Protein AF-A0A2G4G2I2-F1 (afdb_monomer_lite)

Radius of gyration: 11.48 Å; chains: 1; bounding box: 26×13×28 Å

Foldseek 3Di:
DQDPPPRDDDWDFDDWDADPVNPDIDTDIAHPPPRRD

pLDDT: mean 91.34, std 5.03, range [76.62, 96.38]

Secondary structure (DSSP, 8-state):
---TTT--S-EEEEEEEE-TTSS-EEEEEEETTT---

Sequence (37 aa):
MQCPSCQHTDSRVLESRAADSGRSVRRRRECLNCEFR

Structure (mmCIF, N/CA/C/O backbone):
data_AF-A0A2G4G2I2-F1
#
_entry.id   AF-A0A2G4G2I2-F1
#
loop_
_atom_site.group_PDB
_atom_site.id
_atom_site.type_symbol
_atom_site.label_atom_id
_atom_site.label_alt_id
_atom_site.label_comp_id
_atom_site.label_asym_id
_atom_site.label_entity_id
_atom_site.label_seq_id
_atom_site.pdbx_PDB_ins_code
_atom_site.Cartn_x
_atom_site.Cartn_y
_atom_site.Cartn_z
_atom_site.occupancy
_atom_site.B_iso_or_equiv
_atom_site.auth_seq_id
_atom_site.auth_comp_id
_atom_site.auth_asym_id
_atom_site.auth_atom_id
_atom_site.pdbx_PDB_model_num
ATOM 1 N N . MET A 1 1 ? -5.124 -0.704 -5.364 1.00 81.69 1 MET A N 1
ATOM 2 C CA . MET A 1 1 ? -4.780 -2.139 -5.229 1.00 81.69 1 MET A CA 1
ATOM 3 C C . MET A 1 1 ? -5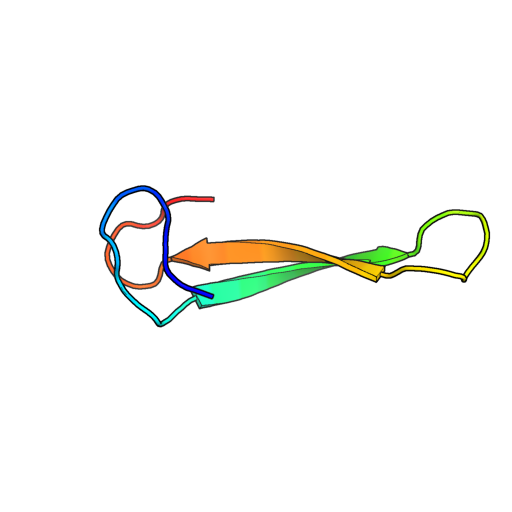.350 -2.540 -3.900 1.00 81.69 1 MET A C 1
ATOM 5 O O . MET A 1 1 ? -4.977 -1.921 -2.914 1.00 81.69 1 MET A O 1
ATOM 9 N N . GLN A 1 2 ? -6.294 -3.468 -3.889 1.00 89.62 2 GLN A N 1
ATOM 10 C CA . GLN A 1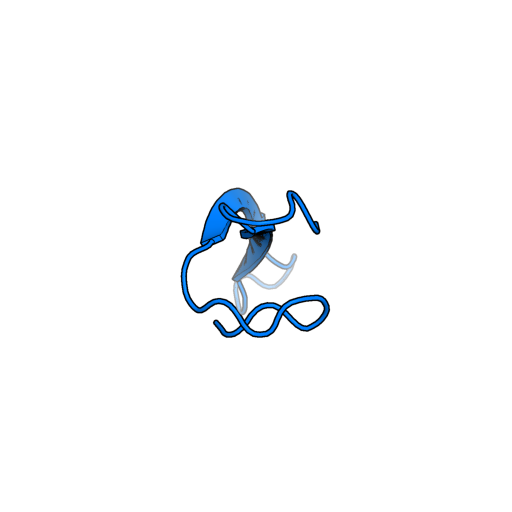 2 ? -6.919 -3.878 -2.645 1.00 89.62 2 GLN A CA 1
ATOM 11 C C . GLN A 1 2 ? -5.888 -4.618 -1.782 1.00 89.62 2 GLN A C 1
ATOM 13 O O . GLN A 1 2 ? -5.165 -5.479 -2.287 1.00 89.62 2 GLN A O 1
ATOM 18 N N . CYS A 1 3 ? -5.761 -4.231 -0.515 1.00 93.50 3 CYS A N 1
ATOM 19 C CA . CYS A 1 3 ? -4.856 -4.874 0.424 1.00 93.50 3 CYS A 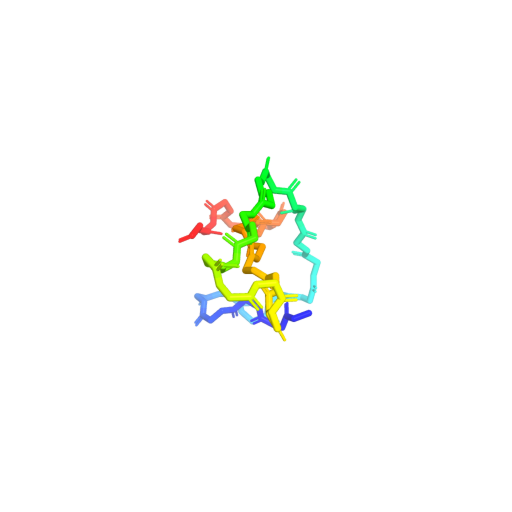CA 1
ATOM 20 C C . CYS A 1 3 ? -5.283 -6.339 0.610 1.00 93.50 3 CYS A C 1
ATOM 22 O O . CYS A 1 3 ? -6.441 -6.578 0.948 1.00 93.50 3 CYS A O 1
ATOM 24 N N . PRO A 1 4 ? -4.386 -7.323 0.445 1.00 93.50 4 PRO A N 1
ATOM 25 C CA . PRO A 1 4 ? -4.749 -8.732 0.594 1.00 93.50 4 PRO A CA 1
ATOM 26 C C 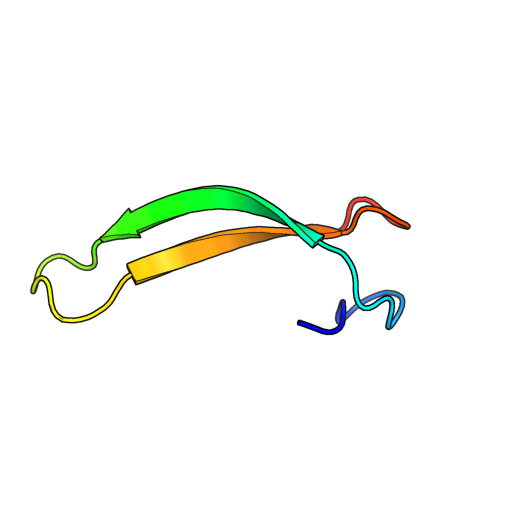. PRO A 1 4 ? -5.053 -9.128 2.048 1.00 93.50 4 PRO A C 1
ATOM 28 O O . PRO A 1 4 ? -5.696 -10.146 2.268 1.00 93.50 4 PRO A O 1
ATOM 31 N N . SER A 1 5 ? -4.608 -8.336 3.031 1.00 95.75 5 SER A N 1
ATOM 32 C CA . SER A 1 5 ? -4.825 -8.608 4.457 1.00 95.75 5 SER A CA 1
ATOM 33 C C . SER A 1 5 ? -6.167 -8.058 4.957 1.00 95.75 5 SER A C 1
ATOM 35 O O . SER A 1 5 ? -6.981 -8.796 5.501 1.00 95.75 5 SER A O 1
ATOM 37 N N . CYS A 1 6 ? -6.437 -6.768 4.730 1.00 94.81 6 CYS A N 1
ATOM 38 C CA . CYS A 1 6 ? -7.617 -6.089 5.285 1.00 94.81 6 CYS A CA 1
ATOM 39 C C . CYS A 1 6 ? -8.629 -5.608 4.237 1.00 94.81 6 CYS A C 1
ATOM 41 O O . CYS A 1 6 ? -9.595 -4.936 4.582 1.00 94.81 6 CYS A O 1
ATOM 43 N N . GLN A 1 7 ? -8.396 -5.894 2.954 1.00 94.38 7 GLN A N 1
ATOM 44 C CA . GLN A 1 7 ? -9.261 -5.512 1.830 1.00 94.38 7 GLN A CA 1
ATOM 45 C C . GLN A 1 7 ? -9.453 -3.996 1.619 1.00 94.38 7 GLN A C 1
ATOM 47 O O . GLN A 1 7 ? -10.268 -3.579 0.796 1.00 94.38 7 GLN A O 1
ATOM 52 N N . HIS A 1 8 ? -8.664 -3.157 2.293 1.00 95.19 8 HIS A N 1
ATOM 53 C CA . HIS A 1 8 ? -8.671 -1.707 2.114 1.00 95.19 8 HIS A CA 1
ATOM 54 C C . HIS A 1 8 ? -8.028 -1.295 0.780 1.00 95.19 8 HIS A C 1
ATOM 56 O O . HIS A 1 8 ? -7.074 -1.921 0.316 1.00 95.19 8 HIS A O 1
ATOM 62 N N . THR A 1 9 ? -8.534 -0.245 0.140 1.00 94.69 9 THR A N 1
ATOM 63 C CA . THR A 1 9 ? -8.115 0.160 -1.213 1.00 94.69 9 THR A CA 1
ATOM 64 C C . THR A 1 9 ? -6.906 1.088 -1.250 1.00 94.69 9 THR A C 1
ATOM 66 O O . THR A 1 9 ? -6.212 1.122 -2.278 1.00 94.69 9 THR A O 1
ATOM 69 N N . ASP A 1 10 ? -6.613 1.777 -0.145 1.00 93.94 10 ASP A N 1
ATOM 70 C CA . ASP A 1 10 ? -5.519 2.739 -0.088 1.00 93.94 10 ASP A CA 1
ATOM 71 C C . ASP A 1 10 ? -4.202 2.106 0.358 1.00 93.94 10 ASP A C 1
ATOM 73 O O . ASP A 1 10 ? -4.095 1.344 1.326 1.00 93.94 10 ASP A O 1
ATOM 77 N N . SER A 1 11 ? -3.159 2.443 -0.395 1.00 94.75 11 SER A N 1
ATOM 78 C CA . SER A 1 11 ? -1.793 2.002 -0.147 1.00 94.75 11 SER A CA 1
ATOM 79 C C . SER A 1 11 ? -0.804 3.056 -0.630 1.00 94.75 11 SER A C 1
ATOM 81 O O . SER A 1 11 ? -1.007 3.689 -1.669 1.00 94.75 11 SER A O 1
ATOM 83 N N . ARG A 1 12 ? 0.295 3.226 0.104 1.00 93.44 12 ARG A N 1
ATOM 84 C CA . ARG A 1 12 ? 1.402 4.115 -0.253 1.00 93.44 12 ARG A CA 1
ATOM 85 C C . ARG A 1 12 ? 2.495 3.326 -0.958 1.00 93.44 12 ARG A C 1
ATOM 87 O O . ARG A 1 12 ? 2.790 2.195 -0.590 1.00 93.44 12 ARG A O 1
ATOM 94 N N . VAL A 1 13 ? 3.108 3.914 -1.982 1.00 94.00 13 VAL A N 1
ATOM 95 C CA . VAL A 1 13 ? 4.293 3.336 -2.632 1.00 94.00 13 VAL A CA 1
ATOM 96 C C . VAL A 1 13 ? 5.521 3.667 -1.791 1.00 94.00 13 VAL A C 1
ATOM 98 O O . VAL A 1 13 ? 5.779 4.836 -1.526 1.00 94.00 13 VAL A O 1
ATOM 101 N N . LEU A 1 14 ? 6.271 2.643 -1.396 1.00 93.19 14 LEU A N 1
ATOM 102 C CA . LEU A 1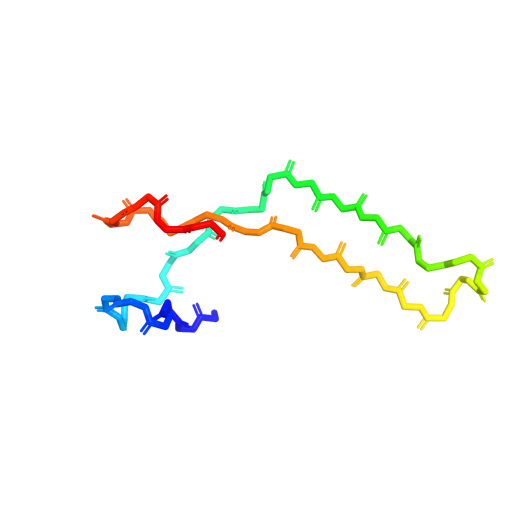 14 ? 7.497 2.788 -0.612 1.00 93.19 14 LEU A CA 1
ATOM 103 C C . LEU A 1 14 ? 8.742 2.821 -1.494 1.00 93.19 14 LEU A C 1
ATOM 105 O O . LEU A 1 14 ? 9.640 3.624 -1.282 1.00 93.19 14 LEU A O 1
ATOM 109 N N . GLU A 1 15 ? 8.806 1.929 -2.479 1.00 93.38 15 GLU A N 1
ATOM 110 C CA . GLU A 1 15 ? 9.989 1.760 -3.317 1.00 93.38 15 GLU A CA 1
ATOM 111 C C . GLU A 1 15 ? 9.571 1.321 -4.719 1.00 93.38 15 GLU A C 1
ATOM 113 O O . GLU A 1 15 ? 8.647 0.519 -4.880 1.00 93.38 15 GLU A O 1
ATOM 118 N N . SER A 1 16 ? 10.253 1.836 -5.739 1.00 92.19 16 SER A N 1
ATOM 119 C CA . SER A 1 16 ? 10.086 1.405 -7.127 1.00 92.19 16 SER A CA 1
ATOM 120 C C . SER A 1 16 ? 11.394 0.802 -7.621 1.00 92.19 16 SER A C 1
ATOM 122 O O . SER A 1 16 ? 12.431 1.451 -7.555 1.00 92.19 16 SER A O 1
ATOM 124 N N . ARG A 1 17 ? 11.341 -0.429 -8.132 1.00 91.00 17 ARG A N 1
ATOM 125 C CA . ARG A 1 17 ? 12.475 -1.110 -8.763 1.00 91.00 17 ARG A CA 1
ATOM 126 C C . ARG A 1 17 ? 12.158 -1.361 -10.229 1.00 91.00 17 ARG A C 1
ATOM 128 O O . ARG A 1 17 ? 11.089 -1.889 -10.546 1.00 91.00 17 ARG A O 1
ATOM 135 N N . ALA A 1 18 ? 13.078 -1.003 -11.113 1.00 90.62 18 ALA A N 1
ATOM 136 C CA . ALA A 1 18 ? 13.024 -1.436 -12.502 1.00 90.62 18 ALA A CA 1
ATOM 137 C C . ALA A 1 18 ? 13.491 -2.896 -12.589 1.00 90.62 18 ALA A C 1
ATOM 139 O O . ALA A 1 18 ? 14.424 -3.294 -11.894 1.00 90.62 18 ALA A O 1
ATOM 140 N N . ALA A 1 19 ? 12.827 -3.708 -13.407 1.00 86.00 19 ALA A N 1
ATOM 141 C CA . ALA A 1 19 ? 13.382 -4.990 -13.814 1.00 86.00 19 ALA A CA 1
ATOM 142 C C . ALA A 1 19 ? 14.545 -4.741 -14.781 1.00 86.00 19 ALA A C 1
ATOM 144 O O . ALA A 1 19 ? 14.471 -3.827 -15.600 1.00 86.00 19 ALA A O 1
ATOM 145 N N . ASP A 1 20 ? 15.569 -5.587 -14.709 1.00 78.25 20 ASP A N 1
ATOM 146 C CA . ASP A 1 20 ? 16.855 -5.463 -15.418 1.00 78.25 20 ASP A CA 1
ATOM 147 C C . ASP A 1 20 ? 16.723 -5.275 -16.944 1.00 78.25 20 ASP A C 1
ATOM 149 O O . ASP A 1 20 ? 17.562 -4.675 -17.603 1.00 78.25 20 ASP A O 1
ATOM 153 N N . SER A 1 21 ? 15.612 -5.736 -17.524 1.00 79.69 21 SER A N 1
ATOM 154 C CA . SER A 1 21 ? 15.300 -5.597 -18.950 1.00 79.69 21 SER A CA 1
ATOM 155 C C . SER A 1 21 ? 14.546 -4.311 -19.318 1.00 79.69 21 SER A C 1
ATOM 157 O O . SER A 1 21 ? 14.099 -4.177 -20.456 1.00 79.69 21 SER A O 1
ATOM 159 N N . GLY A 1 22 ? 14.304 -3.400 -18.368 1.00 76.62 22 GLY A N 1
ATOM 160 C CA . GLY A 1 22 ? 13.549 -2.152 -18.560 1.00 76.62 22 GLY A CA 1
ATOM 161 C C . GLY A 1 22 ? 12.056 -2.335 -18.872 1.00 76.62 22 GLY A C 1
ATOM 162 O O . GLY A 1 22 ? 11.308 -1.364 -18.934 1.00 76.62 22 GLY A O 1
ATOM 163 N N . ARG A 1 23 ? 11.587 -3.578 -19.043 1.00 84.94 23 ARG A N 1
ATOM 164 C CA . ARG A 1 23 ? 10.221 -3.900 -19.493 1.00 84.94 23 ARG A CA 1
ATOM 165 C C . ARG A 1 23 ? 9.167 -3.852 -18.394 1.00 84.94 23 ARG A C 1
ATOM 167 O O . ARG A 1 23 ? 7.979 -3.911 -18.692 1.00 84.94 23 ARG A O 1
ATOM 174 N N . SER A 1 24 ? 9.566 -3.794 -17.125 1.00 89.69 24 SER A N 1
ATOM 175 C CA . SER A 1 24 ? 8.608 -3.745 -16.021 1.00 89.69 24 SER A CA 1
ATOM 176 C C . SER A 1 24 ? 9.154 -2.984 -14.823 1.00 89.69 24 SER A C 1
ATOM 178 O O . SER A 1 24 ? 10.352 -2.996 -14.552 1.00 89.69 24 SER A O 1
ATOM 180 N N . VAL A 1 25 ? 8.254 -2.329 -14.094 1.00 89.81 25 VAL A N 1
ATOM 181 C CA . VAL A 1 25 ? 8.559 -1.651 -12.833 1.00 89.81 25 VAL A CA 1
A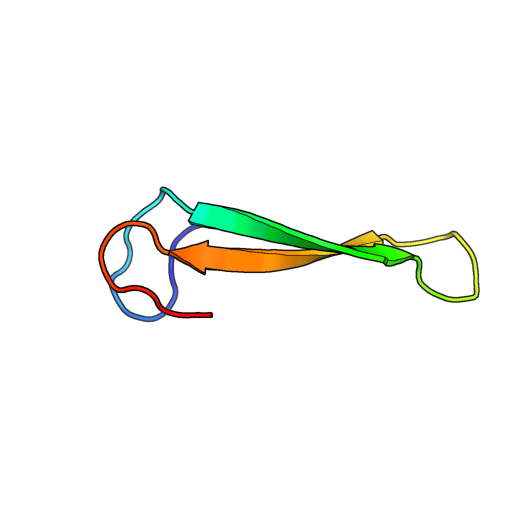TOM 182 C C . VAL A 1 25 ? 7.742 -2.321 -11.743 1.00 89.81 25 VAL A C 1
ATOM 184 O O . VAL A 1 25 ? 6.511 -2.340 -11.794 1.00 89.81 25 VAL A O 1
ATOM 187 N N . ARG A 1 26 ? 8.424 -2.870 -10.741 1.00 91.50 26 ARG A N 1
ATOM 188 C CA . ARG A 1 26 ? 7.791 -3.415 -9.541 1.00 91.50 26 ARG A CA 1
ATOM 189 C C . ARG A 1 26 ? 7.773 -2.330 -8.474 1.00 91.50 26 ARG A C 1
ATOM 191 O O . ARG A 1 26 ? 8.797 -1.713 -8.194 1.00 91.50 26 ARG A O 1
ATOM 198 N N . ARG A 1 27 ? 6.605 -2.089 -7.880 1.00 92.88 27 ARG A N 1
ATOM 199 C CA . ARG A 1 27 ? 6.429 -1.108 -6.804 1.00 92.88 27 ARG A CA 1
ATOM 200 C C . ARG A 1 27 ? 6.083 -1.828 -5.516 1.00 92.88 27 ARG A C 1
ATOM 202 O O . ARG A 1 27 ? 5.071 -2.526 -5.470 1.00 92.88 27 ARG A O 1
ATOM 209 N N . ARG A 1 28 ? 6.895 -1.640 -4.481 1.00 92.56 28 ARG A N 1
ATOM 210 C CA . ARG A 1 28 ? 6.572 -2.089 -3.129 1.00 92.56 28 ARG A CA 1
ATOM 211 C C . ARG A 1 28 ? 5.585 -1.106 -2.512 1.00 92.56 28 ARG A C 1
ATOM 213 O O . ARG A 1 28 ? 5.800 0.105 -2.589 1.00 92.56 28 ARG A O 1
ATOM 220 N N . ARG A 1 29 ? 4.499 -1.616 -1.943 1.00 94.31 29 ARG A N 1
ATOM 221 C CA . ARG A 1 29 ? 3.405 -0.821 -1.380 1.00 94.31 29 ARG A CA 1
ATOM 222 C C . ARG A 1 29 ? 3.161 -1.210 0.070 1.00 94.31 29 ARG A C 1
ATOM 224 O O . ARG A 1 29 ? 3.419 -2.345 0.429 1.00 94.31 29 ARG A O 1
ATOM 231 N N . GLU A 1 30 ? 2.653 -0.276 0.855 1.00 95.12 30 GLU A N 1
ATOM 232 C CA . GLU A 1 30 ? 2.215 -0.485 2.235 1.00 95.12 30 GLU A CA 1
ATOM 233 C C . GLU A 1 30 ? 0.774 -0.006 2.386 1.00 95.12 30 GLU A C 1
ATOM 235 O O . GLU A 1 30 ? 0.404 1.045 1.855 1.00 95.12 30 GLU A O 1
ATOM 240 N N . CYS A 1 31 ? -0.064 -0.792 3.055 1.00 96.06 31 CYS A N 1
ATOM 241 C CA . CYS A 1 31 ? -1.453 -0.430 3.308 1.00 96.06 31 CYS A CA 1
ATOM 242 C C . CYS A 1 31 ? -1.551 0.677 4.364 1.00 96.06 31 CYS A C 1
ATOM 244 O O . CYS A 1 31 ? -0.973 0.551 5.435 1.00 96.06 31 CYS A O 1
ATOM 246 N N . LEU A 1 32 ? -2.355 1.712 4.103 1.00 94.75 32 LEU A N 1
ATOM 247 C CA . LEU A 1 32 ? -2.531 2.825 5.047 1.00 94.75 32 LEU A CA 1
ATOM 248 C C . LEU A 1 32 ? -3.435 2.498 6.248 1.00 94.75 32 LEU A C 1
ATOM 250 O O . LEU A 1 32 ? -3.455 3.262 7.204 1.00 94.75 32 LEU A O 1
ATOM 254 N N . ASN A 1 33 ? -4.178 1.388 6.204 1.00 96.38 33 ASN A N 1
ATOM 255 C CA . ASN A 1 33 ? -5.103 0.990 7.272 1.00 96.38 33 ASN A CA 1
ATOM 256 C C . ASN A 1 33 ? -4.522 -0.068 8.224 1.00 96.38 33 ASN A C 1
ATOM 258 O O . ASN A 1 33 ? -4.879 -0.106 9.393 1.00 96.38 33 ASN A O 1
ATOM 262 N N . CYS A 1 34 ? -3.668 -0.967 7.721 1.00 95.94 34 CYS A N 1
ATOM 263 C CA . CYS A 1 34 ? -3.147 -2.099 8.503 1.00 95.94 34 CYS A CA 1
ATOM 264 C C . CYS A 1 34 ? -1.632 -2.298 8.388 1.00 95.94 34 CYS A C 1
ATOM 266 O O . CYS A 1 34 ? -1.128 -3.317 8.847 1.00 95.94 34 CYS A O 1
ATOM 268 N N . GLU A 1 35 ? -0.928 -1.386 7.709 1.00 94.06 35 GLU A N 1
ATOM 269 C CA . GLU A 1 35 ? 0.540 -1.391 7.579 1.00 94.06 35 GLU A CA 1
ATOM 270 C C . GLU A 1 35 ? 1.119 -2.660 6.908 1.00 94.06 35 GLU A C 1
ATOM 272 O O . GLU A 1 35 ? 2.316 -2.932 6.941 1.00 94.06 35 GLU A O 1
ATOM 277 N N . PHE A 1 36 ? 0.273 -3.444 6.228 1.00 92.81 36 PHE A N 1
ATOM 278 C CA . PHE A 1 36 ? 0.688 -4.636 5.484 1.00 92.81 36 PHE A CA 1
ATOM 279 C C . PHE A 1 36 ? 1.527 -4.268 4.246 1.00 92.81 36 PHE A C 1
ATOM 281 O O . PHE A 1 36 ? 1.122 -3.385 3.480 1.00 92.81 36 PHE A O 1
ATOM 288 N N . ARG A 1 37 ? 2.653 -4.966 4.025 1.00 88.44 37 ARG A N 1
ATOM 289 C CA . ARG A 1 37 ? 3.727 -4.601 3.078 1.00 88.44 37 ARG A CA 1
ATOM 290 C C . ARG A 1 37 ? 4.107 -5.701 2.085 1.00 88.44 37 ARG A C 1
ATOM 292 O O . ARG A 1 37 ? 4.088 -6.884 2.477 1.00 88.44 37 ARG A O 1
#